Protein AF-A0A535BHZ2-F1 (afdb_monomer_lite)

Radius of gyration: 28.33 Å; chains: 1; bounding box: 58×39×66 Å

Structure (mmCIF, N/CA/C/O backbone):
data_AF-A0A535BHZ2-F1
#
_entry.id   AF-A0A535BHZ2-F1
#
loop_
_atom_site.group_PDB
_atom_site.id
_atom_site.type_symbol
_atom_site.label_atom_id
_atom_site.label_alt_id
_atom_site.label_comp_id
_atom_site.label_asym_id
_atom_site.label_entity_id
_atom_site.label_seq_id
_atom_site.pdbx_PDB_ins_code
_atom_site.Cartn_x
_atom_site.Cartn_y
_atom_site.Cartn_z
_atom_site.occupancy
_atom_site.B_iso_or_equiv
_atom_site.auth_seq_id
_atom_site.auth_comp_id
_atom_site.auth_asym_id
_atom_site.auth_atom_id
_atom_site.pdbx_PDB_model_num
ATOM 1 N N . MET A 1 1 ? -29.210 25.270 15.828 1.00 52.75 1 MET A N 1
ATOM 2 C CA . MET A 1 1 ? -28.042 26.176 15.940 1.00 52.75 1 MET A CA 1
ATOM 3 C C . MET A 1 1 ? -26.820 25.388 15.477 1.00 52.75 1 MET A C 1
ATOM 5 O O . MET A 1 1 ? -26.567 24.332 16.039 1.00 52.75 1 MET A O 1
ATOM 9 N N . SER A 1 2 ? -26.176 25.796 14.382 1.00 62.56 2 SER A N 1
ATOM 10 C CA . SER A 1 2 ? -25.191 24.991 13.638 1.00 62.56 2 SER A CA 1
ATOM 11 C C . SER A 1 2 ? -23.850 24.818 14.374 1.00 62.56 2 SER A C 1
ATOM 13 O O . SER A 1 2 ? -23.385 25.723 15.067 1.00 62.56 2 SER A O 1
ATOM 15 N N . ILE A 1 3 ? -23.212 23.655 14.188 1.00 60.50 3 ILE A N 1
ATOM 16 C CA . ILE A 1 3 ? -21.929 23.230 14.798 1.00 60.50 3 ILE A CA 1
ATOM 17 C C . ILE A 1 3 ? -20.806 24.266 14.595 1.00 60.50 3 ILE A C 1
ATOM 19 O O . ILE A 1 3 ? -19.995 24.505 15.491 1.00 60.50 3 ILE A O 1
ATOM 23 N N . LEU A 1 4 ? -20.814 24.956 13.452 1.00 64.69 4 LEU A N 1
ATOM 24 C CA . LEU A 1 4 ? -19.840 25.993 13.097 1.00 64.69 4 LEU A CA 1
ATOM 25 C C . LEU A 1 4 ? -19.873 27.199 14.050 1.00 64.69 4 LEU A C 1
ATOM 27 O O . LEU A 1 4 ? -18.825 27.744 14.392 1.00 64.69 4 LEU A O 1
ATOM 31 N N . ARG A 1 5 ? -21.058 27.581 14.545 1.00 64.75 5 ARG A N 1
ATOM 32 C CA . ARG A 1 5 ? -21.214 28.735 15.445 1.00 64.75 5 ARG A CA 1
ATOM 33 C C . ARG A 1 5 ? -20.667 28.450 16.848 1.00 64.75 5 ARG A C 1
ATOM 35 O O . ARG A 1 5 ? -20.107 29.345 17.468 1.00 64.75 5 ARG A O 1
ATOM 42 N N . ARG A 1 6 ? -20.771 27.198 17.318 1.00 63.41 6 ARG A N 1
ATOM 43 C CA . ARG A 1 6 ? -20.205 26.747 18.605 1.00 63.41 6 ARG A CA 1
ATOM 44 C C . ARG A 1 6 ? -18.681 26.653 18.574 1.00 63.41 6 ARG A C 1
ATOM 46 O O . ARG A 1 6 ? -18.032 27.056 19.536 1.00 63.41 6 ARG A O 1
ATOM 53 N N . ARG A 1 7 ? -18.109 26.216 17.446 1.00 61.94 7 ARG A N 1
ATOM 54 C CA . ARG A 1 7 ? -16.651 26.184 17.243 1.00 61.94 7 ARG A CA 1
ATOM 55 C C . ARG A 1 7 ? -16.030 27.581 17.342 1.00 61.94 7 ARG A C 1
ATOM 57 O O . ARG A 1 7 ? -14.973 27.738 17.937 1.00 61.94 7 ARG A O 1
ATOM 64 N N . HIS A 1 8 ? -16.725 28.593 16.824 1.00 64.69 8 HIS A N 1
ATOM 65 C CA . HIS A 1 8 ? -16.313 29.997 16.918 1.00 64.69 8 HIS A CA 1
ATOM 66 C C . HIS A 1 8 ? -16.436 30.576 18.346 1.00 64.69 8 HIS A C 1
ATOM 68 O O . HIS A 1 8 ? -15.801 31.573 18.667 1.00 64.69 8 HIS A O 1
ATOM 74 N N . GLN A 1 9 ? -17.227 29.951 19.225 1.00 70.00 9 GLN A N 1
ATOM 75 C CA . GLN A 1 9 ? -17.393 30.326 20.639 1.00 70.00 9 GLN A CA 1
ATOM 76 C C . GLN A 1 9 ? -16.484 29.511 21.583 1.00 70.00 9 GLN A C 1
ATOM 78 O O . GLN A 1 9 ? -16.759 29.405 22.778 1.00 70.00 9 GLN A O 1
ATOM 83 N N . GLY A 1 10 ? -15.432 28.872 21.055 1.00 61.47 10 GLY A N 1
ATOM 84 C CA . GLY A 1 10 ? -14.456 28.115 21.850 1.00 61.47 10 GLY A CA 1
ATOM 85 C C . GLY A 1 10 ? -14.980 26.803 22.445 1.00 61.47 10 GLY A C 1
ATOM 86 O O . GLY A 1 10 ? -14.258 26.128 23.172 1.00 61.47 10 GLY A O 1
ATOM 87 N N . HIS A 1 11 ? -16.214 26.402 22.129 1.00 59.38 11 HIS A N 1
ATOM 88 C CA . HIS A 1 11 ? -16.774 25.131 22.577 1.00 59.38 11 HIS A CA 1
ATOM 89 C C . HIS A 1 11 ? -16.318 24.022 21.622 1.00 59.38 11 HIS A C 1
ATOM 91 O O . HIS A 1 11 ? -16.922 23.779 20.578 1.00 59.38 11 HIS A O 1
ATOM 97 N N . THR A 1 12 ? -15.219 23.356 21.981 1.00 56.53 12 THR A N 1
ATOM 98 C CA . THR A 1 12 ? -14.542 22.301 21.200 1.00 56.53 12 THR A CA 1
ATOM 99 C C . THR A 1 12 ? -15.154 20.905 21.372 1.00 56.53 12 THR A C 1
ATOM 101 O O . THR A 1 12 ? -14.549 19.905 20.992 1.00 56.53 12 THR A O 1
ATOM 104 N N . GLY A 1 13 ? -16.362 20.809 21.931 1.00 61.28 13 GLY A N 1
ATOM 105 C CA . GLY A 1 13 ? -17.040 19.539 22.175 1.00 61.28 13 GLY A CA 1
ATOM 106 C C . GLY A 1 13 ? -18.171 19.283 21.188 1.00 61.28 13 GLY A C 1
ATOM 107 O O . GLY A 1 13 ?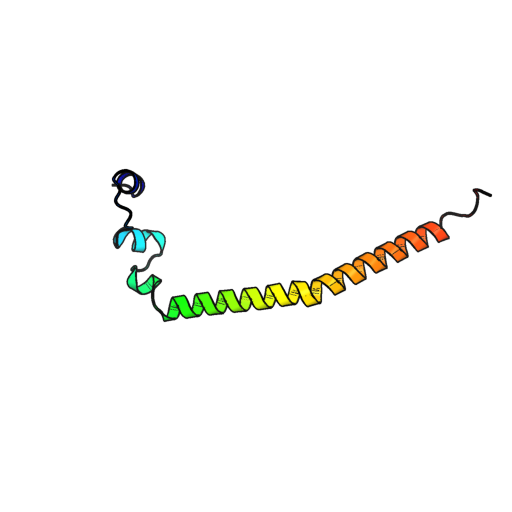 -19.189 19.972 21.228 1.00 61.28 13 GLY A O 1
ATOM 108 N N . PHE A 1 14 ? -18.031 18.250 20.354 1.00 63.41 14 PHE A N 1
ATOM 109 C CA . PHE A 1 14 ? -19.173 17.646 19.665 1.00 63.41 14 PHE A CA 1
ATOM 110 C C . PHE A 1 14 ? -20.173 17.140 20.712 1.00 63.41 14 PHE A C 1
ATOM 112 O O . PHE A 1 14 ? -19.813 16.326 21.568 1.00 63.41 14 PHE A O 1
ATOM 119 N N . THR A 1 15 ? -21.411 17.638 20.667 1.00 66.31 15 THR A N 1
ATOM 120 C CA . THR A 1 15 ? -22.461 17.211 21.604 1.00 66.31 15 THR A CA 1
ATOM 121 C C . THR A 1 15 ? -22.982 15.824 21.229 1.00 66.31 15 THR A C 1
ATOM 123 O O . THR A 1 15 ? -22.866 15.417 20.077 1.00 66.31 15 THR A O 1
ATOM 126 N N . GLU A 1 16 ? -23.569 15.080 22.172 1.00 66.06 16 GLU A N 1
ATOM 127 C CA . GLU A 1 16 ? -24.112 13.722 21.942 1.00 66.06 16 GLU A CA 1
ATOM 128 C C . GLU A 1 16 ? -25.015 13.648 20.689 1.00 66.06 16 GLU A C 1
ATOM 130 O O . GLU A 1 16 ? -24.946 12.700 19.912 1.00 66.06 16 GLU A O 1
ATOM 135 N N . ARG A 1 17 ? -25.809 14.703 20.448 1.00 67.81 17 ARG A N 1
ATOM 136 C CA . ARG A 1 17 ? -26.655 14.852 19.252 1.00 67.81 17 ARG A CA 1
ATOM 137 C C . ARG A 1 17 ? -25.865 15.020 17.959 1.00 67.81 17 ARG A C 1
ATOM 139 O O . ARG A 1 17 ? -26.288 14.507 16.931 1.00 67.81 17 ARG A O 1
ATOM 146 N N . ASP A 1 18 ? -24.742 15.727 18.003 1.00 69.25 18 ASP A N 1
ATOM 147 C CA . ASP A 1 18 ? -23.890 15.924 16.831 1.00 69.25 18 ASP A CA 1
ATOM 148 C C . ASP A 1 18 ? -23.135 14.621 16.484 1.00 69.25 18 ASP A C 1
ATOM 150 O O . ASP A 1 18 ? -22.929 14.326 15.310 1.00 69.25 18 ASP A O 1
ATOM 154 N N . TRP A 1 19 ? -22.789 13.802 17.488 1.00 68.00 19 TRP A N 1
ATOM 155 C CA . TRP A 1 19 ? -22.238 12.452 17.285 1.00 68.00 19 TRP A CA 1
ATOM 156 C C . TRP A 1 19 ? -23.248 11.507 16.631 1.00 68.00 19 TRP A C 1
ATOM 158 O O . TRP A 1 19 ? -22.916 10.844 15.650 1.00 68.00 19 TRP A O 1
ATOM 168 N N . LEU A 1 20 ? -24.491 11.505 17.122 1.00 71.69 20 LEU A N 1
ATOM 169 C CA . LEU A 1 20 ? -25.590 10.745 16.521 1.00 71.69 20 LEU A CA 1
ATOM 170 C C . LEU A 1 20 ? -25.871 11.185 15.079 1.00 71.69 20 LEU A C 1
ATOM 172 O O . LEU A 1 20 ? -26.145 10.344 14.233 1.00 71.69 20 LEU A O 1
ATOM 176 N N . PHE A 1 21 ? -25.769 12.481 14.779 1.00 71.88 21 PHE A N 1
ATOM 177 C CA . PHE A 1 21 ? -25.979 12.987 13.422 1.00 71.88 21 PHE A CA 1
ATOM 178 C C . PHE A 1 21 ? -24.851 12.597 12.454 1.00 71.88 21 PHE A C 1
ATOM 180 O O . PHE A 1 21 ? -25.122 12.271 11.304 1.00 71.88 21 PHE A O 1
ATOM 187 N N . LEU A 1 22 ? -23.591 12.622 12.903 1.00 69.12 22 LEU A N 1
ATOM 188 C CA . LEU A 1 22 ? -22.437 12.336 12.042 1.00 69.12 22 LEU A CA 1
ATOM 189 C C . LEU A 1 22 ? -22.144 10.845 11.865 1.00 69.12 22 LEU A C 1
ATOM 191 O O . LEU A 1 22 ? -21.704 10.436 10.795 1.00 69.12 22 LEU A O 1
ATOM 195 N N . PHE A 1 23 ? -22.351 10.046 12.910 1.00 68.50 23 PHE A N 1
ATOM 196 C CA . PHE A 1 23 ? -21.948 8.638 12.939 1.00 68.50 23 PHE A CA 1
ATOM 197 C C . PHE A 1 23 ? -23.124 7.679 13.148 1.00 68.50 23 PHE A C 1
ATOM 199 O O . PHE A 1 23 ? -22.920 6.470 13.173 1.00 68.50 23 PHE A O 1
ATOM 206 N N . GLY A 1 24 ? -24.347 8.188 13.333 1.00 69.75 24 GLY A N 1
ATOM 207 C CA . GLY A 1 24 ? -25.544 7.374 13.571 1.00 69.75 24 GLY A CA 1
ATOM 208 C C . GLY A 1 24 ? -25.599 6.697 14.945 1.00 69.75 24 GLY A C 1
ATOM 209 O O . GLY A 1 24 ? -26.601 6.058 15.256 1.00 69.75 24 GLY A O 1
ATOM 210 N N . HIS A 1 25 ? -24.550 6.804 15.767 1.00 64.38 25 HIS A N 1
ATOM 211 C CA . HIS A 1 25 ? -24.392 6.116 17.055 1.00 64.38 25 HIS A CA 1
ATOM 212 C C . HIS A 1 25 ? -23.932 7.085 18.155 1.00 64.38 25 HIS A C 1
ATOM 214 O O . HIS A 1 25 ? -23.328 8.126 17.879 1.00 64.38 25 HIS A O 1
ATOM 220 N N . SER A 1 26 ? -24.215 6.749 19.420 1.00 66.75 26 SER A N 1
ATOM 221 C CA . SER A 1 26 ? -23.743 7.543 20.567 1.00 66.75 26 SER A CA 1
ATOM 222 C C . SER A 1 26 ? -22.214 7.509 20.648 1.00 66.75 26 SER A C 1
ATOM 224 O O . SER A 1 26 ? -21.566 6.520 20.300 1.00 66.75 26 SER A O 1
ATOM 226 N N . ARG A 1 27 ? -21.614 8.578 21.189 1.00 64.25 27 ARG A N 1
ATOM 227 C CA . ARG A 1 27 ? -20.166 8.691 21.429 1.00 64.25 27 ARG A CA 1
ATOM 228 C C . ARG A 1 27 ? -19.586 7.462 22.147 1.00 64.25 27 ARG A C 1
ATOM 230 O O . ARG A 1 27 ? -18.456 7.073 21.865 1.00 64.25 27 ARG A O 1
ATOM 237 N N . LYS A 1 28 ? -20.353 6.845 23.055 1.00 63.00 28 LYS A N 1
ATOM 238 C CA . LYS A 1 28 ? -19.941 5.648 23.811 1.00 63.00 28 LYS A CA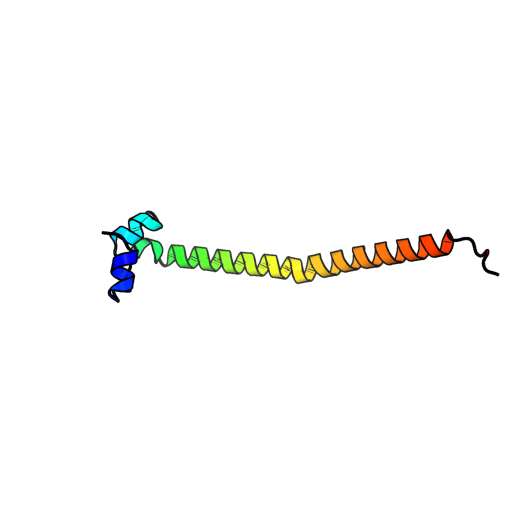 1
ATOM 239 C C . LYS A 1 28 ? -19.889 4.378 22.955 1.00 63.00 28 LYS A C 1
ATOM 241 O O . LYS A 1 28 ? -19.081 3.500 23.234 1.00 63.00 28 LYS A O 1
ATOM 246 N N . GLU A 1 29 ? -20.709 4.290 21.912 1.00 62.75 29 GLU A N 1
ATOM 247 C CA . GLU A 1 29 ? -20.689 3.182 20.950 1.00 62.75 29 GLU A CA 1
ATOM 248 C C . GLU A 1 29 ? -19.595 3.358 19.898 1.00 62.75 29 GLU A C 1
ATOM 250 O O . GLU A 1 29 ? -18.922 2.389 19.554 1.00 62.75 29 GLU A O 1
ATOM 255 N N . VAL A 1 30 ? -19.354 4.593 19.442 1.00 59.88 30 VAL A N 1
ATOM 256 C CA . VAL A 1 30 ? -18.256 4.907 18.509 1.00 59.88 30 VAL A CA 1
ATOM 257 C C . VAL A 1 30 ? -16.893 4.611 19.149 1.00 59.88 30 VAL A C 1
ATOM 259 O O . VAL A 1 30 ? -16.015 4.041 18.506 1.00 59.88 30 VAL A O 1
ATOM 262 N N . PHE A 1 31 ? -16.736 4.920 20.441 1.00 61.47 31 PHE A N 1
ATOM 263 C CA . PHE A 1 31 ? -15.568 4.545 21.251 1.00 61.47 31 PHE A CA 1
ATOM 264 C C . PHE A 1 31 ? -15.721 3.183 21.945 1.00 61.47 31 PHE A C 1
ATOM 266 O O . PHE A 1 31 ? -15.066 2.919 22.954 1.00 61.47 31 PHE A O 1
ATOM 273 N N . SER A 1 32 ? -16.569 2.292 21.426 1.00 69.88 32 SER A N 1
ATOM 274 C CA . SER A 1 32 ? -16.631 0.935 21.957 1.00 69.88 32 SER A CA 1
ATOM 275 C C . SER A 1 32 ? -15.276 0.249 21.747 1.00 69.88 32 SER A C 1
ATOM 277 O O . SER A 1 32 ? -14.769 0.228 20.618 1.00 69.88 32 SER A O 1
ATOM 279 N N . PRO A 1 33 ? -14.679 -0.356 22.792 1.00 70.81 33 PRO A N 1
ATOM 280 C CA . PRO A 1 33 ? -13.366 -0.990 22.693 1.00 70.81 33 PRO A CA 1
ATOM 281 C C . PRO A 1 33 ? -13.339 -2.082 21.620 1.00 70.81 33 PRO A C 1
ATOM 283 O O . PRO A 1 33 ? -12.323 -2.269 20.961 1.00 70.81 33 PRO A O 1
ATOM 286 N N . ARG A 1 34 ? -14.474 -2.749 21.369 1.00 73.31 34 ARG A N 1
ATOM 287 C CA . ARG A 1 34 ? -14.612 -3.732 20.285 1.00 73.31 34 ARG A CA 1
ATOM 288 C C . ARG A 1 34 ? -14.518 -3.100 18.898 1.00 73.31 34 ARG A C 1
ATOM 290 O O . ARG A 1 34 ? -13.904 -3.694 18.019 1.00 73.31 34 ARG A O 1
ATOM 297 N N . LEU A 1 35 ? -15.116 -1.925 18.693 1.00 71.38 35 LEU A N 1
ATOM 298 C CA . LEU A 1 35 ? -15.095 -1.232 17.403 1.00 71.38 35 LEU A CA 1
ATOM 299 C C . LEU A 1 35 ? -13.692 -0.691 17.108 1.00 71.38 35 LEU A C 1
ATOM 301 O O . LEU A 1 35 ? -13.179 -0.872 16.008 1.00 71.38 35 LEU A O 1
ATOM 305 N N . LEU A 1 36 ? -13.044 -0.120 18.127 1.00 76.62 36 LEU A N 1
ATOM 306 C CA . LEU A 1 36 ? -11.654 0.329 18.063 1.00 76.62 36 LEU A CA 1
ATOM 307 C C . LEU A 1 36 ? -10.684 -0.824 17.800 1.00 76.62 36 LEU A C 1
ATOM 309 O O . LEU A 1 36 ? -9.808 -0.684 16.954 1.00 76.62 36 LEU A O 1
ATOM 313 N N . LEU A 1 37 ? -10.867 -1.972 18.461 1.00 78.75 37 LEU A N 1
ATOM 314 C CA . LEU A 1 37 ? -10.087 -3.188 18.201 1.00 78.75 37 LEU A CA 1
ATOM 315 C C . LEU A 1 37 ? -10.273 -3.700 16.772 1.00 78.75 37 LEU A C 1
ATOM 317 O O . LEU A 1 37 ? -9.319 -4.131 16.133 1.00 78.75 37 LEU A O 1
ATOM 321 N N . ARG A 1 38 ? -11.500 -3.652 16.247 1.00 80.06 38 ARG A N 1
ATOM 322 C CA . ARG A 1 38 ? -11.771 -4.062 14.865 1.00 80.06 38 ARG A CA 1
ATOM 323 C C . ARG A 1 38 ? -11.108 -3.115 13.871 1.00 80.06 38 ARG A C 1
ATOM 325 O O . ARG A 1 38 ? -10.512 -3.578 12.905 1.00 80.06 38 ARG A O 1
ATOM 332 N N . LEU A 1 39 ? -11.189 -1.809 14.127 1.00 80.12 39 LEU A N 1
ATOM 333 C CA . LEU A 1 39 ? -10.564 -0.780 13.303 1.00 80.12 39 LEU A CA 1
ATOM 334 C C . LEU A 1 39 ? -9.037 -0.910 13.320 1.00 80.12 39 LEU A C 1
ATOM 336 O O . LEU A 1 39 ? -8.412 -0.875 12.266 1.00 80.12 39 LEU A O 1
ATOM 340 N N . SER A 1 40 ? -8.435 -1.107 14.495 1.00 77.94 40 SER A N 1
ATOM 341 C CA . SER A 1 40 ? -6.989 -1.290 14.614 1.00 77.94 40 SER A CA 1
ATOM 342 C C . SER A 1 40 ? -6.527 -2.571 13.923 1.00 77.94 40 SER A C 1
ATOM 344 O O . SER A 1 40 ? -5.542 -2.532 13.194 1.00 77.94 40 SER A O 1
ATOM 346 N N . ALA A 1 41 ? -7.269 -3.674 14.059 1.00 84.56 41 ALA A N 1
ATOM 347 C CA . ALA A 1 41 ? -6.987 -4.917 13.345 1.00 84.56 41 ALA A CA 1
ATOM 348 C C . ALA A 1 41 ? -7.083 -4.748 11.819 1.00 84.56 41 ALA A C 1
ATOM 350 O O . ALA A 1 41 ? -6.211 -5.224 11.096 1.00 84.56 41 ALA A O 1
ATOM 351 N N . LEU A 1 42 ? -8.101 -4.034 11.325 1.00 88.00 42 LEU A N 1
ATOM 352 C CA . LEU A 1 42 ? -8.256 -3.703 9.903 1.00 88.00 42 LEU A CA 1
ATOM 353 C C . LEU A 1 42 ? -7.104 -2.836 9.387 1.00 88.00 42 LEU A C 1
ATOM 355 O O . LEU A 1 42 ? -6.558 -3.120 8.322 1.00 88.00 42 LEU A O 1
ATOM 359 N N . LEU A 1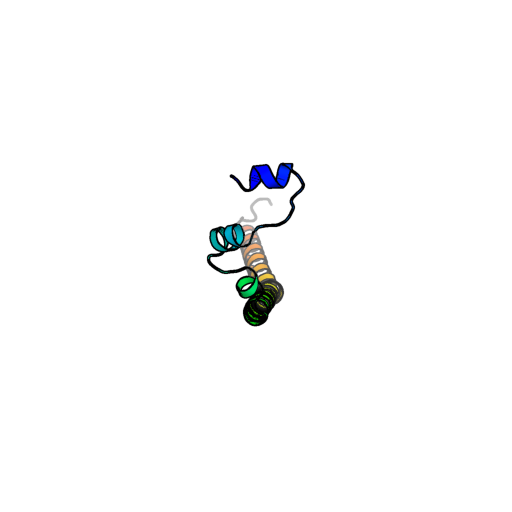 43 ? -6.697 -1.818 10.149 1.00 87.31 43 LEU A N 1
ATOM 360 C CA . LEU A 1 43 ? -5.549 -0.979 9.806 1.00 87.31 43 LEU A CA 1
ATOM 361 C C . LEU A 1 43 ? -4.264 -1.806 9.743 1.00 87.31 43 LEU A C 1
ATOM 363 O O . LEU A 1 43 ? -3.519 -1.702 8.771 1.00 87.31 43 LEU A O 1
ATOM 367 N N . LEU A 1 44 ? -4.035 -2.675 10.726 1.00 89.81 44 LEU A N 1
ATOM 368 C CA . LEU A 1 44 ? -2.845 -3.518 10.778 1.00 89.81 44 LEU A CA 1
ATOM 369 C C . LEU A 1 44 ? -2.817 -4.520 9.616 1.00 89.81 44 LEU A C 1
ATOM 371 O O . LEU A 1 44 ? -1.796 -4.651 8.946 1.00 89.81 44 LEU A O 1
ATOM 375 N N . ALA A 1 45 ? -3.953 -5.147 9.301 1.00 90.44 45 ALA A N 1
ATOM 376 C CA . ALA A 1 45 ? -4.092 -6.007 8.129 1.00 90.44 45 ALA A CA 1
ATOM 377 C C . ALA A 1 45 ? -3.811 -5.241 6.826 1.00 90.44 45 ALA A C 1
ATOM 379 O O . ALA A 1 45 ? -3.047 -5.715 5.988 1.00 90.44 45 ALA A O 1
ATOM 380 N N . SER A 1 46 ? -4.361 -4.031 6.674 1.00 88.44 46 SER A N 1
ATOM 381 C CA . SER A 1 46 ? -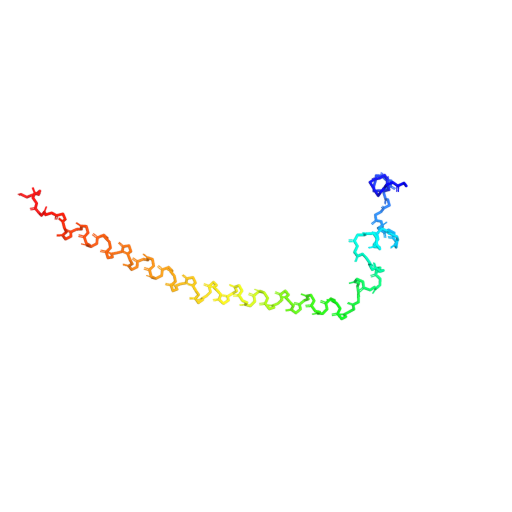4.115 -3.198 5.491 1.00 88.44 46 SER A CA 1
ATOM 382 C C . SER A 1 46 ? -2.640 -2.811 5.344 1.00 88.44 46 SER A C 1
ATOM 384 O O . SER A 1 46 ? -2.103 -2.855 4.238 1.00 88.44 46 SER A O 1
ATOM 386 N N . ALA A 1 47 ? -1.954 -2.527 6.457 1.00 91.12 47 ALA A N 1
ATOM 387 C CA . ALA A 1 47 ? -0.528 -2.231 6.467 1.00 91.12 47 ALA A CA 1
ATOM 388 C C . ALA A 1 47 ? 0.304 -3.452 6.049 1.00 91.12 47 ALA A C 1
ATOM 390 O O . ALA A 1 47 ? 1.206 -3.312 5.229 1.00 91.12 47 ALA A O 1
ATOM 391 N N . VAL A 1 48 ? -0.025 -4.652 6.540 1.00 92.50 48 VAL A N 1
ATOM 392 C CA . VAL A 1 48 ? 0.649 -5.906 6.153 1.00 92.50 48 VAL A CA 1
ATOM 393 C C . VAL A 1 48 ? 0.459 -6.207 4.667 1.00 92.50 48 V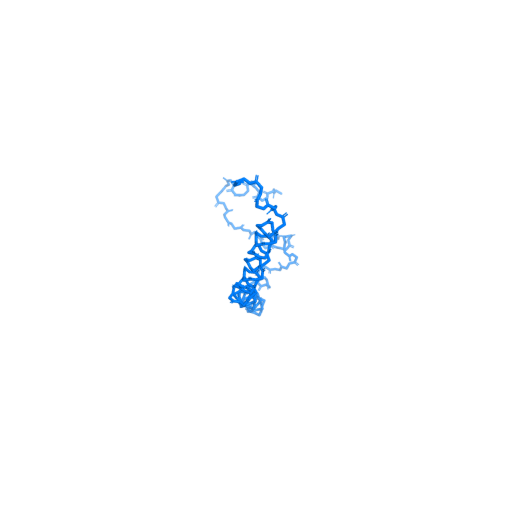AL A C 1
ATOM 395 O O . VAL A 1 48 ? 1.418 -6.575 3.987 1.00 92.50 48 VAL A O 1
ATOM 398 N N . VAL A 1 49 ? -0.750 -6.017 4.134 1.00 90.56 49 VAL A N 1
ATOM 399 C CA . VAL A 1 49 ? -1.024 -6.193 2.700 1.00 90.56 49 VAL A CA 1
ATOM 400 C C . VAL A 1 49 ? -0.225 -5.184 1.876 1.00 90.56 49 VAL A C 1
ATOM 402 O O . VAL A 1 49 ? 0.461 -5.577 0.935 1.00 90.56 49 VAL A O 1
ATOM 405 N N . GLY A 1 50 ? -0.246 -3.903 2.255 1.00 84.69 50 GLY A N 1
ATOM 406 C CA . GLY A 1 50 ? 0.533 -2.860 1.585 1.00 84.69 50 GLY A CA 1
ATOM 407 C C . GLY A 1 50 ? 2.035 -3.148 1.605 1.00 84.69 50 GLY A C 1
ATOM 408 O O . GLY A 1 50 ? 2.696 -3.058 0.572 1.00 84.69 50 GLY A O 1
ATOM 409 N N . LEU A 1 51 ? 2.564 -3.584 2.750 1.00 86.75 51 LEU A N 1
ATOM 410 C CA . LEU A 1 51 ? 3.961 -3.983 2.894 1.00 86.75 51 LEU A CA 1
ATOM 411 C C . LEU A 1 51 ? 4.285 -5.171 1.977 1.00 86.75 51 LEU A C 1
ATOM 413 O O . LEU A 1 51 ? 5.282 -5.154 1.266 1.00 86.75 51 LEU A O 1
ATOM 417 N N . THR A 1 52 ? 3.410 -6.175 1.929 1.00 84.12 52 THR A N 1
ATOM 418 C CA . THR A 1 52 ? 3.580 -7.350 1.064 1.00 84.12 52 THR A CA 1
ATOM 419 C C . THR A 1 52 ? 3.611 -6.949 -0.411 1.00 84.12 52 THR A C 1
ATOM 421 O O . THR A 1 52 ? 4.463 -7.417 -1.159 1.00 84.12 52 THR A O 1
ATOM 424 N N . ILE A 1 53 ? 2.744 -6.031 -0.840 1.00 79.56 53 ILE A N 1
ATOM 425 C CA . ILE A 1 53 ? 2.755 -5.501 -2.209 1.00 79.56 53 ILE A CA 1
ATOM 426 C C . ILE A 1 53 ? 4.084 -4.793 -2.499 1.00 79.56 53 ILE A C 1
ATOM 428 O O . ILE A 1 53 ? 4.708 -5.056 -3.523 1.00 79.56 53 ILE A O 1
ATOM 432 N N . ILE A 1 54 ? 4.558 -3.9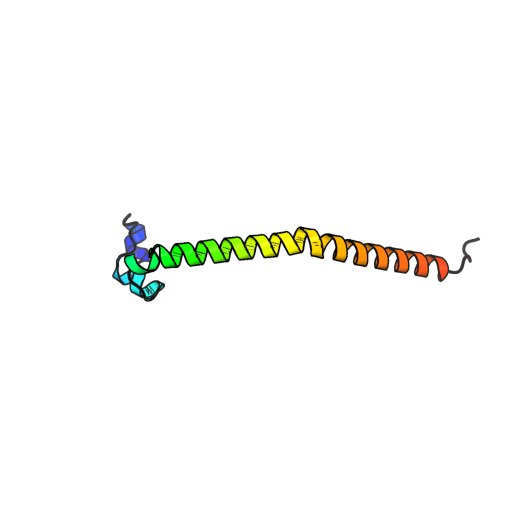40 -1.591 1.00 80.50 54 ILE A N 1
ATOM 433 C CA . ILE A 1 54 ? 5.817 -3.208 -1.781 1.00 80.50 54 ILE A CA 1
ATOM 434 C C . ILE A 1 54 ? 7.013 -4.164 -1.855 1.00 80.50 54 ILE A C 1
ATOM 436 O O . ILE A 1 54 ? 7.855 -4.016 -2.732 1.00 80.50 54 ILE A O 1
ATOM 440 N N . PHE A 1 55 ? 7.098 -5.151 -0.966 1.00 77.69 55 PHE A N 1
ATOM 441 C CA . PHE A 1 55 ? 8.261 -6.039 -0.895 1.00 77.69 55 PHE A CA 1
ATOM 442 C C . PHE A 1 55 ? 8.231 -7.187 -1.898 1.00 77.69 55 PHE A C 1
ATOM 444 O O . PHE A 1 55 ? 9.290 -7.644 -2.311 1.00 77.69 55 PHE A O 1
ATOM 451 N N . TYR A 1 56 ? 7.053 -7.666 -2.293 1.00 76.25 56 TYR A N 1
ATOM 452 C CA . TYR A 1 56 ? 6.942 -8.801 -3.206 1.00 76.25 56 TYR A CA 1
ATOM 453 C C . TYR A 1 56 ? 6.499 -8.368 -4.595 1.00 76.25 56 TYR A C 1
ATOM 455 O O . TYR A 1 56 ? 7.149 -8.719 -5.571 1.00 76.25 56 TYR A O 1
ATOM 463 N N . VAL A 1 57 ? 5.440 -7.575 -4.725 1.00 73.06 57 VAL A N 1
ATOM 464 C CA . VAL A 1 57 ? 4.904 -7.225 -6.049 1.00 73.06 57 VAL A CA 1
ATOM 465 C C . VAL A 1 57 ? 5.772 -6.175 -6.737 1.00 73.06 57 VAL A C 1
ATOM 467 O O . VAL A 1 57 ? 6.049 -6.308 -7.925 1.00 73.06 57 VAL A O 1
ATOM 470 N N . LEU A 1 58 ? 6.247 -5.163 -6.010 1.00 76.44 58 LEU A N 1
ATOM 471 C CA . LEU A 1 58 ? 7.012 -4.064 -6.596 1.00 76.44 58 LEU A CA 1
ATOM 472 C C . LEU A 1 58 ? 8.359 -4.506 -7.194 1.00 76.44 58 LEU A C 1
ATOM 474 O O . LEU A 1 58 ? 8.584 -4.196 -8.359 1.00 76.44 58 LEU A O 1
ATOM 478 N N . PRO A 1 59 ? 9.240 -5.261 -6.508 1.00 77.06 59 PRO A N 1
ATOM 479 C CA . PRO A 1 59 ? 10.501 -5.688 -7.116 1.00 77.06 59 PRO A CA 1
ATOM 480 C C . PRO A 1 59 ? 10.298 -6.675 -8.265 1.00 77.06 59 PRO A C 1
ATOM 482 O O . PRO A 1 59 ? 11.041 -6.620 -9.240 1.00 77.06 59 PRO A O 1
ATOM 485 N N . HIS A 1 60 ? 9.269 -7.527 -8.208 1.00 75.38 60 HIS A N 1
ATOM 486 C CA . HIS A 1 60 ? 8.949 -8.409 -9.330 1.00 75.38 60 HIS A CA 1
ATOM 487 C C . HIS A 1 60 ? 8.412 -7.603 -10.519 1.00 75.38 60 HIS A C 1
ATOM 489 O O . HIS A 1 60 ? 8.894 -7.778 -11.632 1.00 75.38 60 HIS A O 1
ATOM 495 N N . GLY A 1 61 ? 7.484 -6.670 -10.299 1.00 74.56 61 GLY A N 1
ATOM 496 C CA . GLY A 1 61 ? 6.958 -5.787 -11.343 1.00 74.56 61 GLY A CA 1
ATOM 497 C C . GLY A 1 61 ? 8.036 -4.900 -11.968 1.00 74.56 61 GLY A C 1
ATOM 498 O O . GLY A 1 61 ? 8.105 -4.785 -13.189 1.00 74.56 61 GLY A O 1
ATOM 499 N N . VAL A 1 62 ? 8.931 -4.340 -11.149 1.00 75.81 62 VAL A N 1
ATOM 500 C CA . VAL A 1 62 ? 10.096 -3.567 -11.605 1.00 75.81 62 VAL A CA 1
ATOM 501 C C . VAL A 1 62 ? 11.066 -4.453 -12.383 1.00 75.81 62 VAL A C 1
ATOM 503 O O . VAL A 1 62 ? 11.545 -4.036 -13.432 1.00 75.81 62 VAL A O 1
ATOM 506 N N . GLY A 1 63 ? 11.316 -5.683 -11.929 1.00 76.31 63 GLY A N 1
ATOM 507 C CA . GLY A 1 63 ? 12.146 -6.653 -12.643 1.00 76.31 63 GLY A CA 1
ATOM 508 C C . GLY A 1 63 ? 11.582 -7.009 -14.020 1.00 76.31 63 GLY A C 1
ATOM 509 O O . GLY A 1 63 ? 12.305 -6.955 -15.012 1.00 76.31 63 GLY A O 1
ATOM 510 N N . TRP A 1 64 ? 10.279 -7.292 -14.107 1.00 78.19 64 TRP A N 1
ATOM 511 C CA . TRP A 1 64 ? 9.585 -7.541 -15.375 1.00 78.19 64 TRP A CA 1
ATOM 512 C C . TRP A 1 64 ? 9.630 -6.327 -16.306 1.00 78.19 64 TRP A C 1
ATOM 514 O O . TRP A 1 64 ? 9.916 -6.475 -17.493 1.00 78.19 64 TRP A O 1
ATOM 524 N N . PHE A 1 65 ? 9.402 -5.124 -15.776 1.00 79.75 65 PHE A N 1
ATOM 525 C CA . PHE A 1 65 ? 9.455 -3.884 -16.549 1.00 79.75 65 PHE A CA 1
ATOM 526 C C . PHE A 1 65 ? 10.869 -3.583 -17.065 1.00 79.75 65 PHE A C 1
ATOM 528 O O . PHE A 1 65 ? 11.049 -3.270 -18.244 1.00 79.75 65 PHE A O 1
ATOM 535 N N . ALA A 1 66 ? 11.887 -3.729 -16.214 1.00 81.88 66 ALA A N 1
ATOM 536 C CA . ALA A 1 66 ? 13.287 -3.561 -16.590 1.00 81.88 66 ALA A CA 1
ATOM 537 C C . ALA A 1 66 ? 13.715 -4.599 -17.638 1.00 81.88 66 ALA A C 1
ATOM 539 O O . ALA A 1 66 ? 14.346 -4.243 -18.632 1.00 81.88 66 ALA A O 1
ATOM 540 N N . GLY A 1 67 ? 13.312 -5.862 -17.467 1.00 81.75 67 GLY A N 1
ATOM 541 C CA . GLY A 1 67 ? 13.567 -6.934 -18.429 1.00 81.75 67 GLY A CA 1
ATOM 542 C C . GLY A 1 67 ? 12.914 -6.673 -19.787 1.00 81.75 67 GLY A C 1
ATOM 543 O O . GLY A 1 67 ? 13.583 -6.753 -20.815 1.00 81.75 67 GLY A O 1
ATOM 544 N N . ALA A 1 68 ? 11.638 -6.282 -19.804 1.00 84.81 68 ALA A N 1
ATOM 545 C CA . ALA A 1 68 ? 10.931 -5.920 -21.032 1.00 84.81 68 ALA A CA 1
ATOM 546 C C . ALA A 1 68 ? 11.574 -4.711 -21.731 1.00 84.81 68 ALA A C 1
ATOM 548 O O . ALA A 1 68 ? 11.729 -4.713 -22.950 1.00 84.81 68 ALA A O 1
ATOM 549 N N . THR A 1 69 ? 12.009 -3.709 -20.963 1.00 87.25 69 THR A N 1
ATOM 550 C CA . THR A 1 69 ? 12.698 -2.524 -21.493 1.00 87.25 69 THR A CA 1
ATOM 551 C C . THR A 1 69 ? 14.046 -2.894 -22.113 1.00 87.25 69 THR A C 1
ATOM 553 O O . THR A 1 69 ? 14.348 -2.463 -23.223 1.00 87.25 69 THR A O 1
ATOM 556 N N . LEU A 1 70 ? 14.840 -3.740 -21.448 1.00 88.19 70 LEU A N 1
ATOM 557 C CA . LEU A 1 70 ? 16.106 -4.243 -21.989 1.00 88.19 70 LEU A CA 1
ATOM 558 C C . LEU A 1 70 ? 15.898 -5.061 -23.265 1.00 88.19 70 LEU A C 1
ATOM 560 O O . LEU A 1 70 ? 16.633 -4.872 -24.230 1.00 88.19 70 LEU A O 1
ATOM 564 N N . LEU A 1 71 ? 14.885 -5.929 -23.296 1.00 87.50 71 LEU A N 1
ATOM 565 C CA . LEU A 1 71 ? 14.535 -6.696 -24.491 1.00 87.50 71 LEU A CA 1
ATOM 566 C C . LEU A 1 71 ? 14.082 -5.789 -25.633 1.00 87.50 71 LEU A C 1
ATOM 568 O O . LEU A 1 71 ? 14.469 -6.026 -26.774 1.00 87.50 71 LEU A O 1
ATOM 572 N N . ALA A 1 72 ? 13.315 -4.737 -25.347 1.00 85.69 72 ALA A N 1
ATOM 573 C CA . ALA A 1 72 ? 12.918 -3.752 -26.345 1.00 85.69 72 ALA A CA 1
ATOM 574 C C . ALA A 1 72 ? 14.137 -2.999 -26.899 1.00 85.69 72 ALA A C 1
ATOM 576 O O . ALA A 1 72 ? 14.294 -2.916 -28.114 1.00 85.69 72 ALA A O 1
ATOM 577 N N . ILE A 1 73 ? 15.042 -2.527 -26.035 1.00 85.62 73 ILE A N 1
ATOM 578 C CA . ILE A 1 73 ? 16.292 -1.864 -26.440 1.00 85.62 73 ILE A CA 1
ATOM 579 C C . ILE A 1 73 ? 17.160 -2.808 -27.281 1.00 85.62 73 ILE A C 1
ATOM 581 O O . ILE A 1 73 ? 17.617 -2.421 -28.354 1.00 85.62 73 ILE A O 1
ATOM 585 N N . ALA A 1 74 ? 17.354 -4.051 -26.836 1.00 85.69 74 ALA A N 1
ATOM 586 C CA . ALA A 1 74 ? 18.118 -5.061 -27.561 1.00 85.69 74 ALA A CA 1
ATOM 587 C C . ALA A 1 74 ? 17.485 -5.384 -28.919 1.00 85.69 74 ALA A C 1
ATOM 589 O O . ALA A 1 74 ? 18.195 -5.459 -29.916 1.00 85.69 74 ALA A O 1
ATOM 590 N N . SER A 1 75 ? 16.157 -5.508 -28.975 1.00 81.94 75 SER A N 1
ATOM 591 C CA . SER A 1 75 ? 15.418 -5.727 -30.221 1.00 81.94 75 SER A CA 1
ATOM 592 C C . SER A 1 75 ? 15.598 -4.549 -31.172 1.00 81.94 75 SER A C 1
ATOM 594 O O . SER A 1 75 ? 15.897 -4.760 -32.341 1.00 81.94 75 SER A O 1
ATOM 596 N N . ILE A 1 76 ? 15.500 -3.310 -30.683 1.00 82.94 76 ILE A N 1
ATOM 597 C CA . ILE A 1 76 ? 15.754 -2.108 -31.486 1.00 82.94 76 ILE A CA 1
ATOM 598 C C . ILE A 1 76 ? 17.197 -2.113 -32.002 1.00 82.94 76 ILE A C 1
ATOM 600 O O . ILE A 1 76 ? 17.401 -1.936 -33.194 1.00 82.94 76 ILE A O 1
ATOM 604 N N . LEU A 1 77 ? 18.192 -2.397 -31.160 1.00 78.31 77 LEU A N 1
ATOM 605 C CA . LEU A 1 77 ? 19.605 -2.489 -31.561 1.00 78.31 77 LEU A CA 1
ATOM 606 C C . LEU A 1 77 ? 19.882 -3.594 -32.590 1.00 78.31 77 LEU A C 1
ATOM 608 O O . LEU A 1 77 ? 20.763 -3.430 -33.428 1.00 78.31 77 LEU A O 1
ATOM 612 N N . LEU A 1 78 ? 19.158 -4.714 -32.526 1.00 77.06 78 LEU A N 1
ATOM 613 C CA . LEU A 1 78 ? 19.283 -5.817 -33.483 1.00 77.06 78 LEU A CA 1
ATOM 614 C C . LEU A 1 78 ? 18.557 -5.539 -34.804 1.00 77.06 78 LEU A C 1
ATOM 616 O O . LEU A 1 78 ? 18.978 -6.032 -35.847 1.00 77.06 78 LEU A O 1
ATOM 620 N N . THR A 1 79 ? 17.458 -4.782 -34.750 1.00 73.94 79 THR A N 1
ATOM 621 C CA . THR A 1 79 ? 16.603 -4.494 -35.913 1.00 73.94 79 THR A CA 1
ATOM 622 C C . THR A 1 79 ? 17.027 -3.213 -36.630 1.00 73.94 79 THR A C 1
ATOM 624 O O . THR A 1 79 ? 16.787 -3.086 -37.828 1.00 73.94 79 THR A O 1
ATOM 627 N N . VAL A 1 80 ? 17.690 -2.276 -35.937 1.00 62.47 80 VAL A N 1
ATOM 628 C CA . VAL A 1 80 ? 18.421 -1.169 -36.564 1.00 62.47 80 VAL A CA 1
ATOM 629 C C . VAL A 1 80 ? 19.588 -1.798 -37.321 1.00 62.47 80 VAL A C 1
ATOM 631 O O . VAL A 1 80 ? 20.517 -2.329 -36.706 1.00 62.47 80 VAL A O 1
ATOM 634 N N . PRO A 1 81 ? 19.555 -1.801 -38.660 1.00 53.38 81 PRO A N 1
ATOM 635 C CA . PRO A 1 81 ? 20.563 -2.502 -39.416 1.00 53.38 81 PRO A CA 1
ATOM 636 C C . PRO A 1 81 ? 21.846 -1.658 -39.332 1.00 53.38 81 PRO A C 1
ATOM 638 O O . PRO A 1 81 ? 21.788 -0.428 -39.348 1.00 53.38 81 PRO A O 1
ATOM 641 N N . ARG A 1 82 ? 23.004 -2.313 -39.181 1.00 60.09 82 ARG A N 1
ATOM 642 C CA . ARG A 1 82 ? 24.348 -1.704 -39.065 1.00 60.09 82 ARG A CA 1
ATOM 643 C C . ARG A 1 82 ? 24.780 -0.949 -40.348 1.00 60.09 82 ARG A C 1
ATOM 645 O O . ARG A 1 82 ? 25.812 -1.264 -40.918 1.00 60.09 82 ARG A O 1
ATOM 652 N N . TRP A 1 83 ? 23.993 0.019 -40.817 1.00 53.22 83 TRP A N 1
ATOM 653 C CA . TRP A 1 83 ? 24.217 0.825 -42.031 1.00 53.22 83 TRP A CA 1
ATOM 654 C C . TRP A 1 83 ? 24.815 2.215 -41.750 1.00 53.22 83 TRP A C 1
ATOM 656 O O . TRP A 1 83 ? 24.825 3.072 -42.625 1.00 53.22 83 TRP A O 1
ATOM 666 N N . LEU A 1 84 ? 25.310 2.460 -40.534 1.00 56.16 84 LEU A N 1
ATOM 667 C CA . LEU A 1 84 ? 26.123 3.637 -40.185 1.00 56.16 84 LEU A CA 1
ATOM 668 C C . LEU A 1 84 ? 27.603 3.239 -40.025 1.00 56.16 84 LEU A C 1
ATOM 670 O O . LEU A 1 84 ? 28.268 3.644 -39.074 1.00 56.16 84 LEU A O 1
ATOM 674 N N . GLY A 1 85 ? 28.083 2.387 -40.932 1.00 45.94 85 GLY A N 1
ATOM 675 C CA . GLY A 1 85 ? 29.485 2.018 -41.110 1.00 45.94 85 GLY A CA 1
ATOM 676 C C . GLY A 1 85 ? 29.833 2.081 -42.584 1.00 45.94 85 GLY A C 1
ATOM 677 O O . GLY A 1 85 ? 29.049 1.500 -43.367 1.00 45.94 85 GLY A O 1
#

Sequence (85 aa):
MSILRRRHQGHTGFTERDWLFLFGHSRKEVFSPRLLLRLSALLLASAVVGLTIIFYVLPHGVGWFAGATLLAIASILLTVPRWLG

Foldseek 3Di:
DDPVVCVVVVNPDDDQVNCCVPPVDGPCVCPPVVVVVVVVVVVVVVVVVVVCCVVPVVVVVVVVVVVVVVVVVVVCVVVPPPPPD

Secondary structure (DSSP, 8-state):
--HHHHHTTT-----HHHHHHHHSS-HHHHT-HHHHHHHHHHHHHHHHHHHHIIIIIHHHHHHHHHHHHHHHHHHHHHHS-S---

pLDDT: mean 73.29, std 10.76, range [45.94, 92.5]